Protein AF-A0A4R8CKC6-F1 (afdb_monomer)

Secondary structure (DSSP, 8-state):
-------HHHHHTTSEEEEEEEEEETTEEEEEEEESSHHHHHHHHTTTSTT-EEEEE-SS-HHHHHHHHHHHHHTTTTTTEEEEEEEE-TT--EEEEEEES---HHHHHHHHTSPTTSEEEEE--S--

pLDDT: mean 88.96, std 11.51, range [40.03, 98.12]

Sequence (128 aa):
MDLNFDLGDLQSSGAMVHPVIFRPSEDQEVLVVAATDVDAVTRQLSPKMPRQPCVVPSRFTRAQLDEVYDVLLANWRDWRVESFGTSSDEQAQPFIATMMFRITAEIAEWADTLPEGLVRLDPTLTLA

Radius of gyration: 16.52 Å; Cα contacts (8 Å, |Δi|>4): 199; chains: 1; bounding box: 40×28×46 Å

Organism: NCBI:txid2512112

Nearest PDB structures (foldseek):
  4pro-assembly2_D  TM=5.845E-01  e=2.382E-03  Lysobacter enzymogenes
  7qep-assembly1_S7  TM=3.352E-01  e=7.353E-04  Encephalitozoon cuniculi GB-M1
  5wyk-assembly1_SI  TM=3.061E-01  e=9.860E-02  Saccharomyces cerevisiae S288C
  5wlc-assembly1_L7  TM=2.590E-01  e=5.131E-02  Saccharomyces cerevisiae BY4741
  3j7y-assembly1_f  TM=4.600E-01  e=1.864E+00  Homo sapiens

Solvent-accessible surface area (backbone atoms only — not comparable to full-atom values): 7547 Å² total; per-residue (Å²): 128,88,81,84,64,90,53,60,69,43,48,74,69,38,33,38,47,46,80,46,81,46,65,91,44,99,90,39,74,32,44,35,32,15,11,69,36,44,66,62,51,45,67,66,42,41,83,81,35,74,96,32,65,46,67,38,79,34,92,58,55,36,66,61,54,50,53,54,50,52,54,50,60,76,35,27,76,85,56,39,51,74,48,70,45,83,46,61,52,100,84,49,40,64,26,34,43,33,34,19,68,56,87,48,70,69,58,50,57,54,55,69,74,48,66,89,67,46,62,44,83,43,76,46,85,75,86,127

Foldseek 3Di:
DPPPDPCPVCVVVQQWQDWDWDDPDPPDTAIETAGCNQPVVCVVCCVVDPPRYHYDHEPDTNVLLVVVVVVCVVCCVVQVWPDWDWDADPRRHIAIETEGQDDDPVNVVVVVVGPPRNYDYDYDPDDD

Mean predicted aligned error: 5.36 Å

Structure (mmCIF, N/CA/C/O backbone):
data_AF-A0A4R8CKC6-F1
#
_entry.id   AF-A0A4R8CKC6-F1
#
loop_
_atom_site.group_PDB
_atom_site.id
_atom_site.type_symbol
_atom_site.label_atom_id
_atom_site.label_alt_id
_atom_site.label_comp_id
_atom_site.label_asym_id
_atom_site.label_entity_id
_atom_site.label_seq_id
_atom_site.pdbx_PDB_ins_code
_atom_site.Cartn_x
_atom_site.Cartn_y
_atom_site.Cartn_z
_atom_site.occupancy
_atom_site.B_iso_or_equiv
_atom_site.auth_seq_id
_atom_site.auth_comp_id
_atom_site.auth_asym_id
_atom_site.auth_atom_id
_atom_site.pdbx_PDB_model_num
ATOM 1 N N . MET A 1 1 ? 3.811 2.583 24.638 1.00 40.03 1 MET A N 1
ATOM 2 C CA . MET A 1 1 ? 3.362 1.252 25.108 1.00 40.03 1 MET A CA 1
ATOM 3 C C . MET A 1 1 ? 3.705 0.283 23.981 1.00 40.03 1 MET A C 1
ATOM 5 O O . MET A 1 1 ? 3.387 0.619 22.851 1.00 40.03 1 MET A O 1
ATOM 9 N N . ASP A 1 2 ? 4.418 -0.827 24.207 1.00 40.34 2 ASP A N 1
ATOM 10 C CA . ASP A 1 2 ? 4.727 -1.752 23.101 1.00 40.34 2 ASP A CA 1
ATOM 11 C C . ASP A 1 2 ? 3.437 -2.451 22.661 1.00 40.34 2 ASP A C 1
ATOM 13 O O . ASP A 1 2 ? 2.948 -3.369 23.320 1.00 40.34 2 ASP A O 1
ATOM 17 N N . LEU A 1 3 ? 2.866 -1.989 21.547 1.00 52.38 3 LEU A N 1
ATOM 18 C CA . LEU A 1 3 ? 1.742 -2.615 20.853 1.00 52.38 3 LEU A CA 1
ATOM 19 C C . LEU A 1 3 ? 2.229 -3.903 20.163 1.00 52.38 3 LEU A C 1
ATOM 21 O O . LEU A 1 3 ? 2.118 -4.050 18.951 1.00 52.38 3 LEU A O 1
ATOM 25 N N . ASN A 1 4 ? 2.788 -4.844 20.928 1.00 49.97 4 ASN A N 1
ATOM 26 C CA . ASN A 1 4 ? 3.171 -6.167 20.442 1.00 49.97 4 ASN A CA 1
ATOM 27 C C . ASN A 1 4 ? 1.922 -7.058 20.363 1.00 49.97 4 ASN A C 1
ATOM 29 O O . ASN A 1 4 ? 1.772 -8.046 21.082 1.00 49.97 4 ASN A O 1
ATOM 33 N N . PHE A 1 5 ? 0.959 -6.625 19.554 1.00 61.75 5 PHE A N 1
ATOM 34 C CA . PHE A 1 5 ? -0.237 -7.386 19.247 1.00 61.75 5 PHE A CA 1
ATOM 35 C C . PHE A 1 5 ? 0.009 -8.168 17.970 1.00 61.75 5 PHE A C 1
ATOM 37 O O . PHE A 1 5 ? 0.414 -7.604 16.957 1.00 61.75 5 PHE A O 1
ATOM 44 N N . ASP A 1 6 ? -0.268 -9.467 18.019 1.00 67.00 6 ASP A N 1
ATOM 45 C CA . ASP A 1 6 ? -0.226 -10.301 16.829 1.00 67.00 6 ASP A CA 1
ATOM 46 C C . ASP A 1 6 ? -1.357 -9.887 15.873 1.00 67.00 6 ASP A C 1
ATOM 48 O O . ASP A 1 6 ? -2.541 -10.165 16.109 1.00 67.00 6 ASP A O 1
ATOM 52 N N . LEU A 1 7 ? -0.973 -9.129 14.843 1.00 74.62 7 LEU A N 1
ATOM 53 C CA . LEU A 1 7 ? -1.806 -8.730 13.709 1.00 74.62 7 LEU A CA 1
ATOM 54 C C . LEU A 1 7 ? -1.666 -9.713 12.534 1.00 74.62 7 LEU A C 1
ATOM 56 O O . LEU A 1 7 ? -2.265 -9.481 11.483 1.00 74.62 7 LEU A O 1
ATOM 60 N N . GLY A 1 8 ? -0.892 -10.792 12.699 1.00 75.75 8 GLY A N 1
ATOM 61 C CA . GLY A 1 8 ? -0.514 -11.719 11.638 1.00 75.75 8 GLY A CA 1
ATOM 62 C C . GLY A 1 8 ? -1.713 -12.330 10.921 1.00 75.75 8 GLY A C 1
ATOM 63 O O . GLY A 1 8 ? -1.733 -12.346 9.694 1.00 75.75 8 GLY A O 1
ATOM 64 N N . ASP A 1 9 ? -2.756 -12.735 11.649 1.00 81.50 9 ASP A N 1
ATOM 65 C CA . ASP A 1 9 ? -3.973 -13.311 11.052 1.00 81.50 9 ASP A CA 1
ATOM 66 C C . ASP A 1 9 ? -4.742 -12.304 10.175 1.00 81.50 9 ASP A C 1
ATOM 68 O O . ASP A 1 9 ? -5.239 -12.636 9.095 1.00 81.50 9 ASP A O 1
ATOM 72 N N . LEU A 1 10 ? -4.830 -11.045 10.618 1.00 80.75 10 LEU A N 1
ATOM 73 C CA . LEU A 1 10 ? -5.521 -9.976 9.886 1.00 80.75 10 LEU A CA 1
ATOM 74 C C . LEU A 1 10 ? -4.762 -9.562 8.626 1.00 80.75 10 LEU A C 1
ATOM 76 O O . LEU A 1 10 ? -5.381 -9.252 7.609 1.00 80.75 10 LEU A O 1
ATOM 80 N N . GLN A 1 11 ? -3.432 -9.566 8.696 1.00 82.00 11 GLN A N 1
ATOM 81 C CA . GLN A 1 11 ? -2.573 -9.303 7.544 1.00 82.00 11 GLN A CA 1
ATOM 82 C C . GLN A 1 11 ? -2.600 -10.480 6.562 1.00 82.00 11 GLN A C 1
ATOM 84 O O . GLN A 1 11 ? -2.782 -10.273 5.367 1.00 82.00 11 GLN A O 1
ATOM 89 N N . SER A 1 12 ? -2.511 -11.716 7.062 1.00 83.00 12 SER A N 1
ATOM 90 C CA . SER A 1 12 ? -2.494 -12.934 6.236 1.00 83.00 12 SER A CA 1
ATOM 91 C C . SER A 1 12 ? -3.812 -13.171 5.501 1.00 83.00 12 SER A C 1
ATOM 93 O O . SER A 1 12 ? -3.818 -13.698 4.393 1.00 83.00 12 SER A O 1
ATOM 95 N N . SER A 1 13 ? -4.939 -12.775 6.097 1.00 85.19 13 SER A N 1
ATOM 96 C CA . SER A 1 13 ? -6.255 -12.833 5.446 1.00 85.19 13 SER A CA 1
ATOM 97 C C . SER A 1 13 ? -6.495 -11.705 4.436 1.00 85.19 13 SER A C 1
ATOM 99 O O . SER A 1 13 ? -7.470 -11.762 3.690 1.00 85.19 13 SER A O 1
ATOM 101 N N . GLY A 1 14 ? -5.648 -10.669 4.415 1.00 84.62 14 GLY A N 1
ATOM 102 C CA . GLY A 1 14 ? -5.835 -9.470 3.592 1.00 84.62 14 GLY A CA 1
ATOM 103 C C . GLY A 1 14 ? -6.961 -8.538 4.062 1.00 84.62 14 GLY A C 1
ATOM 104 O O . GLY A 1 14 ? -7.244 -7.542 3.391 1.00 84.62 14 GLY A O 1
ATOM 105 N N . ALA A 1 15 ? -7.597 -8.835 5.204 1.00 88.75 15 ALA A N 1
ATOM 106 C CA . ALA A 1 15 ? -8.636 -7.996 5.806 1.00 88.75 15 ALA A CA 1
ATOM 107 C C . ALA A 1 15 ? -8.060 -6.655 6.290 1.00 88.75 15 ALA A C 1
ATOM 109 O O . ALA A 1 15 ? -8.681 -5.602 6.131 1.00 88.75 15 ALA A O 1
ATOM 110 N N . MET A 1 16 ? -6.844 -6.695 6.843 1.00 91.00 16 MET A N 1
ATOM 111 C CA . MET A 1 16 ? -6.041 -5.520 7.158 1.00 91.00 16 MET A CA 1
ATOM 112 C C . MET A 1 16 ? -5.080 -5.217 6.010 1.00 91.00 16 MET A C 1
ATOM 114 O O . MET A 1 16 ? -4.291 -6.069 5.610 1.00 91.00 16 MET A O 1
ATOM 118 N N . VAL A 1 17 ? -5.104 -3.975 5.532 1.00 91.88 17 VAL A N 1
ATOM 119 C CA . VAL A 1 17 ? -4.243 -3.512 4.438 1.00 91.88 17 VAL A CA 1
ATOM 120 C C . VAL A 1 17 ? -2.982 -2.856 4.993 1.00 91.88 17 VAL A C 1
ATOM 122 O O . VAL A 1 17 ? -1.868 -3.253 4.640 1.00 91.88 17 VAL A O 1
ATOM 125 N N . HIS A 1 18 ? -3.146 -1.883 5.896 1.00 92.25 18 HIS A N 1
ATOM 126 C CA . HIS A 1 18 ? -2.029 -1.159 6.499 1.00 92.25 18 HIS A CA 1
ATOM 127 C C . HIS A 1 18 ? -2.398 -0.561 7.873 1.00 92.25 18 HIS A C 1
ATOM 129 O O . HIS A 1 18 ? -3.414 0.135 7.975 1.00 92.25 18 HIS A O 1
ATOM 135 N N . PRO A 1 19 ? -1.605 -0.820 8.931 1.00 91.00 19 PRO A N 1
ATOM 136 C CA . PRO A 1 19 ? -1.742 -0.158 10.225 1.00 91.00 19 PRO A CA 1
ATOM 137 C C . PRO A 1 19 ? -0.801 1.052 10.366 1.00 91.00 19 PRO A C 1
ATOM 139 O O . PRO A 1 19 ? 0.370 0.983 10.000 1.00 91.00 19 PRO A O 1
ATOM 142 N N . VAL A 1 20 ? -1.282 2.123 11.000 1.00 88.12 20 VAL A N 1
ATOM 143 C CA . VAL A 1 20 ? -0.502 3.313 11.376 1.00 88.12 20 VAL A CA 1
ATOM 144 C C . VAL A 1 20 ? -0.780 3.669 12.831 1.00 88.12 20 VAL A C 1
ATOM 146 O O . VAL A 1 20 ? -1.922 3.645 13.282 1.00 88.12 20 VAL A O 1
ATOM 149 N N . ILE A 1 21 ? 0.259 4.041 13.576 1.00 87.38 21 ILE A N 1
ATOM 150 C CA . ILE A 1 21 ? 0.098 4.610 14.917 1.00 87.38 21 ILE A CA 1
ATOM 151 C C . ILE A 1 2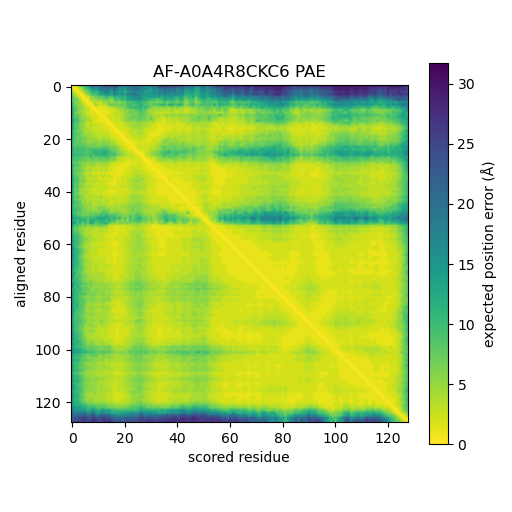1 ? 0.035 6.130 14.783 1.00 87.38 21 ILE A C 1
ATOM 153 O O . ILE A 1 21 ? 1.029 6.771 14.443 1.00 87.38 21 ILE A O 1
ATOM 157 N N . PHE A 1 22 ? -1.126 6.705 15.083 1.00 83.94 22 PHE A N 1
ATOM 158 C CA . PHE A 1 22 ? -1.312 8.147 15.178 1.00 83.94 22 PHE A CA 1
ATOM 159 C C . PHE A 1 22 ? -1.181 8.595 16.637 1.00 83.94 22 PHE A C 1
ATOM 161 O O . PHE A 1 22 ? -1.836 8.044 17.523 1.00 83.94 22 PHE A O 1
ATOM 168 N N . ARG A 1 23 ? -0.336 9.598 16.893 1.00 86.06 23 ARG A N 1
ATOM 169 C CA . ARG A 1 23 ? -0.079 10.135 18.238 1.00 86.06 23 ARG A CA 1
ATOM 170 C C . ARG A 1 23 ? -0.593 11.570 18.359 1.00 86.06 23 ARG A C 1
ATOM 172 O O . ARG A 1 23 ? 0.164 12.496 18.075 1.00 86.06 23 ARG A O 1
ATOM 179 N N . PRO A 1 24 ? -1.867 11.786 18.733 1.00 81.38 24 PRO A N 1
ATOM 180 C CA . PRO A 1 24 ? -2.416 13.136 18.877 1.00 81.38 24 PRO A CA 1
ATOM 181 C C . PRO A 1 24 ? -1.798 13.943 20.033 1.00 81.38 24 PRO A C 1
ATOM 183 O O . PRO A 1 24 ? -1.872 15.169 20.016 1.00 81.38 24 PRO A O 1
ATOM 186 N N . SER A 1 25 ? -1.206 1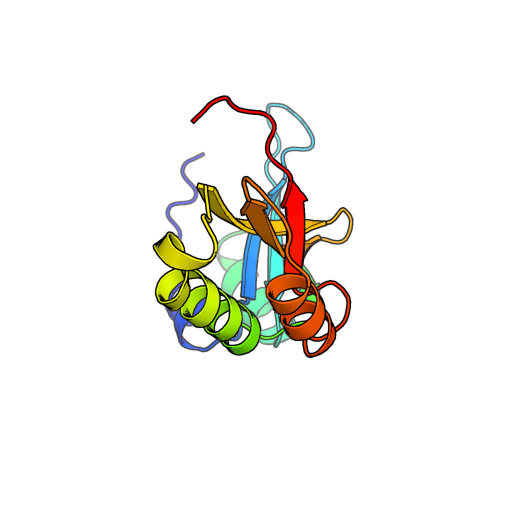3.287 21.034 1.00 84.94 25 SER A N 1
ATOM 187 C CA . SER A 1 25 ? -0.461 13.918 22.131 1.00 84.94 25 SER A CA 1
ATOM 188 C C . SER A 1 25 ? 0.595 12.952 22.682 1.00 84.94 25 SER A C 1
ATOM 190 O O . SER A 1 25 ? 0.600 11.777 22.315 1.00 84.94 25 SER A O 1
ATOM 192 N N . GLU A 1 26 ? 1.495 13.430 23.551 1.00 81.81 26 GLU A N 1
ATOM 193 C CA . GLU A 1 26 ? 2.588 12.615 24.120 1.00 81.81 26 GLU A CA 1
ATOM 194 C C . GLU A 1 26 ? 2.090 11.341 24.827 1.00 81.81 26 GLU A C 1
ATOM 196 O O . GLU A 1 26 ? 2.724 10.293 24.718 1.00 81.81 26 GLU A O 1
ATOM 201 N N . ASP A 1 27 ? 0.920 11.407 25.468 1.00 83.38 27 ASP A N 1
ATOM 202 C CA . ASP A 1 27 ? 0.337 10.306 26.247 1.00 83.38 27 ASP A CA 1
ATOM 203 C C . ASP A 1 27 ? -0.811 9.575 25.529 1.00 83.38 27 ASP A C 1
ATOM 205 O O . ASP A 1 27 ? -1.493 8.737 26.127 1.00 83.38 27 ASP A O 1
ATOM 209 N N . GLN A 1 28 ? -1.068 9.887 24.256 1.00 80.81 28 GLN A N 1
ATOM 210 C CA . GLN A 1 28 ? -2.177 9.302 23.508 1.00 80.81 28 GLN A CA 1
ATOM 211 C C . GLN A 1 28 ? -1.690 8.679 22.200 1.00 80.81 28 GLN A C 1
ATOM 213 O O . GLN A 1 28 ? -1.170 9.359 21.321 1.00 80.81 28 GLN A O 1
ATOM 218 N N . GLU A 1 29 ? -1.932 7.376 22.051 1.00 85.44 29 GLU A N 1
ATOM 219 C CA . GLU A 1 29 ? -1.677 6.609 20.829 1.00 85.44 29 GLU A CA 1
ATOM 220 C C . GLU A 1 29 ? -3.002 6.011 20.330 1.00 85.44 29 GLU A C 1
ATOM 222 O O . GLU A 1 29 ? -3.778 5.444 21.104 1.00 85.44 29 GLU A O 1
ATOM 227 N N . VAL A 1 30 ? -3.272 6.153 19.034 1.00 87.31 30 VAL A N 1
ATOM 228 C CA . VAL A 1 30 ? -4.436 5.590 18.343 1.00 87.31 30 VAL A CA 1
ATOM 229 C C . VAL A 1 30 ? -3.921 4.703 17.221 1.00 87.31 30 VAL A C 1
ATOM 231 O O . VAL A 1 30 ? -3.136 5.149 16.383 1.00 87.31 30 VAL A O 1
ATOM 234 N N . LEU A 1 31 ? -4.364 3.447 17.190 1.00 89.19 31 LEU A N 1
ATOM 235 C CA . LEU A 1 31 ? -4.078 2.556 16.073 1.00 89.19 31 LEU A CA 1
ATOM 236 C C . LEU A 1 31 ? -5.094 2.841 14.969 1.00 89.19 31 LEU A C 1
ATOM 238 O O . LEU A 1 31 ? -6.277 2.555 15.130 1.00 89.19 31 LEU A O 1
ATOM 242 N N . VAL A 1 32 ? -4.645 3.390 13.850 1.00 91.12 32 VAL A N 1
ATOM 243 C CA . VAL A 1 32 ? -5.477 3.569 12.662 1.00 91.12 32 VAL A CA 1
ATOM 244 C C . VAL A 1 32 ? -5.205 2.421 11.702 1.00 91.12 32 VAL A C 1
ATOM 246 O O . VAL A 1 32 ? -4.051 2.075 11.460 1.00 91.12 32 VAL A O 1
ATOM 249 N N . VAL A 1 33 ? -6.254 1.796 11.178 1.00 92.62 33 VAL A N 1
ATOM 250 C CA . VAL A 1 33 ? -6.132 0.633 10.297 1.00 92.62 33 VAL A CA 1
ATOM 251 C C . VAL A 1 33 ? -6.953 0.843 9.039 1.00 92.62 33 VAL A C 1
ATOM 253 O O . VAL A 1 33 ? -8.177 0.917 9.113 1.00 92.62 33 VAL A O 1
ATOM 256 N N . ALA A 1 34 ? -6.287 0.861 7.887 1.00 95.75 34 ALA A N 1
ATOM 257 C CA . ALA A 1 34 ? -6.951 0.726 6.600 1.00 95.75 34 ALA A CA 1
ATOM 258 C C . ALA A 1 34 ? -7.318 -0.745 6.371 1.00 95.75 34 ALA A C 1
ATOM 260 O O . ALA A 1 34 ? -6.454 -1.628 6.435 1.00 95.75 34 ALA A O 1
ATOM 261 N N . ALA A 1 35 ? -8.598 -1.015 6.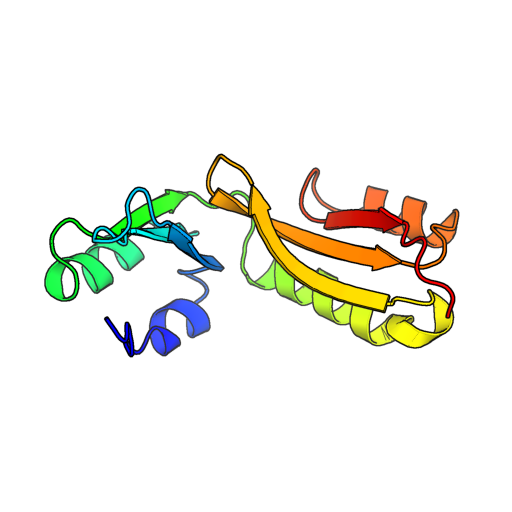122 1.00 96.12 35 ALA A N 1
ATOM 262 C CA . ALA A 1 35 ? -9.142 -2.366 6.033 1.00 96.12 35 ALA A CA 1
ATOM 263 C C . ALA A 1 35 ? -10.063 -2.544 4.822 1.00 96.12 35 ALA A C 1
ATOM 265 O O . ALA A 1 35 ? -10.827 -1.647 4.471 1.00 96.12 35 ALA A O 1
ATOM 266 N N . THR A 1 36 ? -10.023 -3.726 4.212 1.00 95.62 36 THR A N 1
ATOM 267 C CA . THR A 1 36 ? -11.014 -4.149 3.207 1.00 95.62 36 THR A CA 1
ATOM 268 C C . THR A 1 36 ? -12.285 -4.681 3.873 1.00 95.62 36 THR A C 1
ATOM 270 O O . THR A 1 36 ? -13.375 -4.493 3.339 1.00 95.62 36 THR A O 1
ATOM 273 N N . ASP A 1 37 ? -12.159 -5.277 5.065 1.00 93.56 37 ASP A N 1
ATOM 274 C CA . ASP A 1 37 ? -13.271 -5.705 5.920 1.00 93.56 37 ASP A CA 1
ATOM 275 C C . ASP A 1 37 ? -13.196 -4.987 7.277 1.00 93.56 37 ASP A C 1
ATOM 277 O O . ASP A 1 37 ? -12.550 -5.434 8.232 1.00 93.56 37 ASP A O 1
ATOM 281 N N . VAL A 1 38 ? -13.847 -3.824 7.341 1.00 94.19 38 VAL A N 1
ATOM 282 C CA . VAL A 1 38 ? -13.874 -2.967 8.535 1.00 94.19 38 VAL A CA 1
ATOM 283 C C . VAL A 1 38 ? -14.496 -3.695 9.726 1.00 94.19 38 VAL A C 1
ATOM 285 O O . VAL A 1 38 ? -14.002 -3.565 10.848 1.00 94.19 38 VAL A O 1
ATOM 288 N N . ASP A 1 39 ? -15.544 -4.485 9.502 1.00 91.19 39 ASP A N 1
ATOM 289 C CA . ASP A 1 39 ? -16.283 -5.150 10.573 1.00 91.19 39 ASP A CA 1
ATOM 290 C C . ASP A 1 39 ? -15.479 -6.300 11.181 1.00 91.19 39 ASP A C 1
ATOM 292 O O . ASP A 1 39 ? -15.435 -6.438 12.409 1.00 91.19 39 ASP A O 1
ATOM 296 N N . ALA A 1 40 ? -14.815 -7.114 10.355 1.00 91.12 40 ALA A N 1
ATOM 297 C CA . ALA A 1 40 ? -13.955 -8.194 10.832 1.00 91.12 40 ALA A CA 1
ATOM 298 C C . ALA A 1 40 ? -12.765 -7.649 11.630 1.00 91.12 40 ALA A C 1
ATOM 300 O O . ALA A 1 40 ? -12.516 -8.098 12.755 1.00 91.12 40 ALA A O 1
ATOM 301 N N . VAL A 1 41 ? -12.083 -6.628 11.099 1.00 91.38 41 VAL A N 1
ATOM 302 C CA . VAL A 1 41 ? -10.951 -5.978 11.774 1.00 91.38 41 VAL A CA 1
ATOM 303 C C . VAL A 1 41 ? -11.406 -5.341 13.089 1.00 91.38 41 VAL A C 1
ATOM 305 O O . VAL A 1 41 ? -10.800 -5.580 14.136 1.00 91.38 41 VAL A O 1
ATOM 308 N N . THR A 1 42 ? -12.516 -4.597 13.083 1.00 91.12 42 THR A N 1
ATOM 309 C CA . THR A 1 42 ? -13.069 -3.970 14.295 1.00 91.12 42 THR A CA 1
ATOM 310 C C . THR A 1 42 ? -13.427 -5.014 15.348 1.00 91.12 42 THR A C 1
ATOM 312 O O . THR A 1 42 ? -13.076 -4.852 16.519 1.00 91.12 42 THR A O 1
ATOM 315 N N . ARG A 1 43 ? -14.079 -6.116 14.957 1.00 89.75 43 ARG A N 1
ATOM 316 C CA . ARG A 1 43 ? -14.463 -7.205 15.869 1.00 89.75 43 ARG A CA 1
ATOM 317 C C . ARG A 1 43 ? -13.254 -7.881 16.510 1.00 89.75 43 ARG A C 1
ATOM 319 O O . ARG A 1 43 ? -13.324 -8.250 17.680 1.00 89.75 43 ARG A O 1
ATOM 326 N N . GLN A 1 44 ? -12.159 -8.033 15.770 1.00 87.56 44 GLN A N 1
ATOM 327 C CA . GLN A 1 44 ? -10.941 -8.658 16.281 1.00 87.56 44 GLN A CA 1
ATOM 328 C C . GLN A 1 44 ? -10.117 -7.716 17.169 1.00 87.56 44 GLN A C 1
ATOM 330 O O . GLN A 1 44 ? -9.534 -8.168 18.158 1.00 87.56 44 GLN A O 1
ATOM 335 N N . LEU A 1 45 ? -10.074 -6.418 16.849 1.00 87.56 45 LEU A N 1
ATOM 336 C CA . LEU A 1 45 ? -9.268 -5.439 17.585 1.00 87.56 45 LEU A CA 1
ATOM 337 C C . LEU A 1 45 ? -9.972 -4.868 18.821 1.00 87.56 45 LEU A C 1
ATOM 339 O O . LEU A 1 45 ? -9.318 -4.675 19.845 1.00 87.56 45 LEU A O 1
ATOM 343 N N . SER A 1 46 ? -11.290 -4.641 18.777 1.00 86.56 46 SER A N 1
ATOM 344 C CA . SER A 1 46 ? -12.030 -3.987 19.875 1.00 86.56 46 SER A CA 1
ATOM 345 C C . SER A 1 46 ? -11.857 -4.658 21.249 1.00 86.56 46 SER A C 1
ATOM 347 O O . SER A 1 46 ? -11.698 -3.929 22.229 1.00 86.56 46 SER A O 1
ATOM 349 N N . PRO A 1 47 ? -11.843 -6.005 21.376 1.00 86.88 47 PRO A N 1
ATOM 350 C CA . PRO A 1 47 ? -11.618 -6.665 22.667 1.00 86.88 47 PRO A CA 1
ATOM 351 C C . PRO A 1 47 ? -10.204 -6.462 23.226 1.00 86.88 47 PRO A C 1
ATOM 353 O O . PRO A 1 47 ? -10.017 -6.471 24.439 1.00 86.88 47 PRO A O 1
ATOM 356 N N . LYS A 1 48 ? -9.209 -6.307 22.344 1.00 83.38 48 LYS A N 1
ATOM 357 C CA . LYS A 1 48 ? -7.788 -6.163 22.699 1.00 83.38 48 LYS A CA 1
ATOM 358 C C . LYS A 1 48 ? -7.405 -4.706 22.966 1.00 83.38 48 LYS A C 1
ATOM 360 O O . LYS A 1 48 ? -6.515 -4.437 23.764 1.00 83.38 48 LYS A O 1
ATOM 365 N N . MET A 1 49 ? -8.083 -3.783 22.292 1.00 79.31 49 MET A N 1
ATOM 366 C CA . MET A 1 49 ? -7.824 -2.350 22.314 1.00 79.31 49 MET A CA 1
ATOM 367 C C . MET A 1 49 ? -9.158 -1.603 22.447 1.00 79.31 49 MET A C 1
ATOM 369 O O . MET A 1 49 ? -9.703 -1.102 21.466 1.00 79.31 49 MET A O 1
ATOM 373 N N . PRO A 1 50 ? -9.759 -1.531 23.640 1.00 76.00 50 PRO A N 1
ATOM 374 C CA . PRO A 1 50 ? -11.027 -0.834 23.795 1.00 76.00 50 PRO A CA 1
ATOM 375 C C . PRO A 1 50 ? -10.843 0.671 23.532 1.00 76.00 50 PRO A C 1
ATOM 377 O O . PRO A 1 50 ? -10.064 1.337 24.207 1.00 76.00 50 PRO A O 1
ATOM 380 N N . ARG A 1 51 ? -11.600 1.218 22.567 1.00 73.06 51 ARG A N 1
ATOM 381 C CA . ARG A 1 51 ? -11.643 2.654 22.189 1.00 73.06 51 ARG A CA 1
ATOM 382 C C . ARG A 1 51 ? -10.359 3.237 21.575 1.00 73.06 51 ARG A C 1
ATOM 384 O O . ARG A 1 51 ? -10.272 4.451 21.426 1.00 73.06 51 ARG A O 1
ATOM 391 N N . GLN A 1 52 ? -9.392 2.396 21.222 1.00 79.25 52 GLN A N 1
ATOM 392 C CA . GLN A 1 52 ? -8.115 2.797 20.619 1.00 79.25 52 GLN A CA 1
ATOM 393 C C . GLN A 1 52 ? -7.947 2.470 19.118 1.00 79.25 52 GLN A C 1
ATOM 395 O O . GLN A 1 52 ? -7.124 3.143 18.496 1.00 79.25 52 GLN A O 1
ATOM 400 N N . PRO A 1 53 ? -8.670 1.510 18.495 1.00 83.19 53 PRO A N 1
ATOM 401 C CA . PRO A 1 53 ? -8.589 1.297 17.060 1.00 83.19 53 PRO A CA 1
ATOM 402 C C . PRO A 1 53 ? -9.564 2.220 16.325 1.00 83.19 53 PRO A C 1
ATOM 404 O O . PRO A 1 53 ? -10.758 2.258 16.624 1.00 83.19 53 PRO A O 1
ATOM 407 N N . CYS A 1 54 ? -9.048 2.930 15.328 1.00 89.00 54 CYS A N 1
ATOM 408 C CA . CYS A 1 54 ? -9.823 3.603 14.297 1.00 89.00 54 CYS A CA 1
ATOM 409 C C . CYS A 1 54 ? -9.681 2.788 13.010 1.00 89.00 54 CYS A C 1
ATOM 411 O O . CYS A 1 54 ? -8.628 2.799 12.378 1.00 89.00 54 CYS A O 1
ATOM 413 N N . VAL A 1 55 ? -10.712 2.032 12.643 1.00 93.31 55 VAL A N 1
ATOM 414 C CA . VAL A 1 55 ? -10.689 1.225 11.419 1.00 93.31 55 VAL A CA 1
ATOM 415 C C . VAL A 1 55 ? -11.393 2.006 10.318 1.00 93.31 55 VAL A C 1
ATOM 417 O O . VAL A 1 55 ? -12.552 2.386 10.476 1.00 93.31 55 VAL A O 1
ATOM 420 N N . VAL A 1 56 ? -10.692 2.251 9.215 1.00 94.44 56 VAL A N 1
ATOM 421 C CA . VAL A 1 56 ? -11.212 2.975 8.052 1.00 94.44 56 VAL A CA 1
ATOM 422 C C . VAL A 1 56 ? -11.293 2.041 6.845 1.00 94.44 56 VAL A C 1
ATOM 424 O O . VAL A 1 56 ? -10.441 1.159 6.694 1.00 94.44 56 VAL A O 1
ATOM 427 N N . PRO A 1 57 ? -12.295 2.206 5.965 1.00 96.56 57 PRO A N 1
ATOM 428 C CA . PRO A 1 57 ? -12.324 1.471 4.711 1.00 96.56 57 PRO A CA 1
ATOM 429 C C . PRO A 1 57 ? -11.127 1.878 3.844 1.00 96.56 57 PRO A C 1
ATOM 431 O O . PRO A 1 57 ? -10.861 3.065 3.648 1.00 96.56 57 PRO A O 1
ATOM 434 N N . SER A 1 58 ? -10.405 0.884 3.335 1.00 97.12 58 SER A N 1
ATOM 435 C CA . SER A 1 58 ? -9.288 1.070 2.412 1.00 97.12 58 SER A CA 1
ATOM 436 C C . SER A 1 58 ? -9.783 1.149 0.971 1.00 97.12 58 SER A C 1
ATOM 438 O O . SER A 1 58 ? -10.603 0.337 0.542 1.00 97.12 58 SER A O 1
ATOM 440 N N . ARG A 1 59 ? -9.229 2.084 0.197 1.00 96.69 59 ARG A N 1
ATOM 441 C CA . ARG A 1 59 ? -9.409 2.164 -1.262 1.00 96.69 59 ARG A CA 1
ATOM 442 C C . ARG A 1 59 ? -8.692 1.047 -2.018 1.00 96.69 59 ARG A C 1
ATOM 444 O O . ARG A 1 59 ? -9.099 0.716 -3.129 1.00 96.69 59 ARG A O 1
ATOM 451 N N . PHE A 1 60 ? -7.638 0.489 -1.429 1.00 97.00 60 PHE A N 1
ATOM 452 C CA . PHE A 1 60 ? -6.793 -0.524 -2.057 1.00 97.00 60 PHE A CA 1
ATOM 453 C C . PHE A 1 60 ? -6.767 -1.808 -1.241 1.00 97.00 60 PHE A C 1
ATOM 455 O O . PHE A 1 60 ? -6.931 -1.797 -0.020 1.00 97.00 60 PHE A O 1
ATOM 462 N N . THR A 1 61 ? -6.536 -2.922 -1.918 1.00 96.00 61 THR A N 1
ATOM 463 C CA . THR A 1 61 ? -6.290 -4.212 -1.276 1.00 96.00 61 THR A CA 1
ATOM 464 C C . THR A 1 61 ? -4.811 -4.371 -0.944 1.00 96.00 61 THR A C 1
ATOM 466 O O . THR A 1 61 ? -3.950 -3.702 -1.519 1.00 96.00 61 THR A O 1
ATOM 469 N N . ARG A 1 62 ? -4.498 -5.308 -0.043 1.00 94.19 62 ARG A N 1
ATOM 470 C CA . ARG A 1 62 ? -3.105 -5.651 0.250 1.00 94.19 62 ARG A CA 1
ATOM 471 C C . ARG A 1 62 ? -2.365 -6.162 -0.993 1.00 94.19 62 ARG A C 1
ATOM 473 O O . ARG A 1 62 ? -1.253 -5.723 -1.246 1.00 94.19 62 ARG A O 1
ATOM 480 N N . ALA A 1 63 ? -3.032 -6.980 -1.806 1.00 94.75 63 ALA A N 1
ATOM 481 C CA . ALA A 1 63 ? -2.472 -7.515 -3.045 1.00 94.75 63 ALA A CA 1
ATOM 482 C C . ALA A 1 63 ? -2.074 -6.418 -4.047 1.00 94.75 63 ALA A C 1
ATOM 484 O O . ALA A 1 63 ? -1.041 -6.537 -4.690 1.00 94.75 63 ALA A O 1
ATOM 485 N N . GLN A 1 64 ? -2.846 -5.328 -4.145 1.00 97.00 64 GLN A N 1
ATOM 486 C CA . GLN A 1 64 ? -2.489 -4.194 -5.010 1.00 97.00 64 GLN A CA 1
ATOM 487 C C . GLN A 1 64 ? -1.219 -3.477 -4.536 1.00 97.00 64 GLN A C 1
ATOM 489 O O . GLN A 1 64 ? -0.419 -3.046 -5.359 1.00 97.00 64 GLN A O 1
ATOM 494 N N . LEU A 1 65 ? -1.021 -3.344 -3.220 1.00 97.12 65 LEU A N 1
ATOM 495 C CA . LEU A 1 65 ? 0.221 -2.788 -2.676 1.00 97.12 65 LEU A CA 1
ATOM 496 C C . LEU A 1 65 ? 1.398 -3.737 -2.931 1.00 97.12 65 LEU A C 1
ATOM 498 O O . LEU A 1 65 ? 2.455 -3.284 -3.363 1.00 97.12 65 LEU A O 1
ATOM 502 N N . ASP A 1 66 ? 1.206 -5.037 -2.697 1.00 96.00 66 ASP A N 1
ATOM 503 C CA . ASP A 1 66 ? 2.244 -6.053 -2.892 1.00 96.00 66 ASP A CA 1
ATOM 504 C C . ASP A 1 66 ? 2.677 -6.151 -4.373 1.00 96.00 66 ASP A C 1
ATOM 506 O O . ASP A 1 66 ? 3.867 -6.247 -4.657 1.00 96.00 66 ASP A O 1
ATOM 510 N N . GLU A 1 67 ? 1.753 -6.011 -5.330 1.00 97.69 67 GLU A N 1
ATOM 511 C CA . GLU A 1 67 ? 2.074 -5.969 -6.766 1.00 97.69 67 GLU A CA 1
ATOM 512 C C . GLU A 1 67 ? 2.987 -4.783 -7.124 1.00 97.69 67 GLU A C 1
ATOM 514 O O . GLU A 1 67 ? 3.959 -4.933 -7.867 1.00 97.69 67 GLU A O 1
ATOM 519 N N . VAL A 1 68 ? 2.728 -3.602 -6.551 1.00 98.12 68 VAL A N 1
ATOM 520 C CA . VAL A 1 68 ? 3.601 -2.431 -6.734 1.00 98.12 68 VAL A CA 1
ATOM 521 C C . VAL A 1 68 ? 4.977 -2.674 -6.107 1.00 98.12 68 VAL A C 1
ATOM 523 O O . VAL A 1 68 ? 5.992 -2.341 -6.720 1.00 98.12 68 VAL A O 1
ATOM 526 N N . TYR A 1 69 ? 5.026 -3.287 -4.919 1.00 97.75 69 TYR A N 1
ATOM 527 C CA . TYR A 1 69 ? 6.279 -3.705 -4.280 1.00 97.75 69 TYR A CA 1
ATOM 528 C C . TYR A 1 69 ? 7.095 -4.622 -5.196 1.00 97.75 69 TYR A C 1
ATOM 530 O O . TYR A 1 69 ? 8.286 -4.379 -5.391 1.00 97.75 69 TYR A O 1
ATOM 538 N N . ASP A 1 70 ? 6.467 -5.641 -5.780 1.00 98.12 70 ASP A N 1
ATOM 539 C CA . ASP A 1 70 ? 7.137 -6.612 -6.643 1.00 98.12 70 ASP A CA 1
ATOM 540 C C . ASP A 1 70 ? 7.733 -5.951 -7.893 1.00 98.12 70 ASP A C 1
ATOM 542 O O . ASP A 1 70 ? 8.882 -6.229 -8.249 1.00 98.12 70 ASP A O 1
ATOM 546 N N . VAL A 1 71 ? 7.010 -5.019 -8.526 1.00 98.12 71 VAL A N 1
ATOM 547 C CA . VAL A 1 71 ? 7.528 -4.274 -9.686 1.00 98.12 71 VAL A CA 1
ATOM 548 C C . VAL A 1 71 ? 8.706 -3.375 -9.299 1.00 98.12 71 VAL A C 1
ATOM 550 O O . VAL A 1 71 ? 9.723 -3.371 -9.999 1.00 98.12 71 VAL A O 1
ATOM 553 N N . LEU A 1 72 ? 8.609 -2.640 -8.186 1.00 97.81 72 LEU A N 1
ATOM 554 C CA . LEU A 1 72 ? 9.690 -1.769 -7.709 1.00 97.81 72 LEU A CA 1
ATOM 555 C C . LEU A 1 72 ? 10.934 -2.571 -7.299 1.00 97.81 72 LEU A C 1
ATOM 557 O O . LEU A 1 72 ? 12.055 -2.151 -7.584 1.00 97.81 72 LEU A O 1
ATOM 561 N N . LEU A 1 73 ? 10.754 -3.744 -6.680 1.00 97.50 73 LEU A N 1
ATOM 562 C CA . LEU A 1 73 ? 11.839 -4.676 -6.359 1.00 97.50 73 LEU A CA 1
ATOM 563 C C . LEU A 1 73 ? 12.506 -5.213 -7.624 1.00 97.50 73 LEU A C 1
ATOM 565 O O . LEU A 1 73 ? 13.735 -5.188 -7.728 1.00 97.50 73 LEU A O 1
ATOM 569 N N . ALA A 1 74 ? 11.710 -5.680 -8.588 1.00 97.94 74 ALA A N 1
ATOM 570 C CA . ALA A 1 74 ? 12.212 -6.239 -9.839 1.00 97.94 74 ALA A CA 1
ATOM 571 C C . ALA A 1 74 ? 13.022 -5.214 -10.645 1.00 97.94 74 ALA A C 1
ATOM 573 O O . ALA A 1 74 ? 14.042 -5.566 -11.235 1.00 97.94 74 ALA A O 1
ATOM 574 N N . ASN A 1 75 ? 12.613 -3.943 -10.610 1.00 97.06 75 ASN A N 1
ATOM 575 C CA . ASN A 1 75 ? 13.259 -2.857 -11.344 1.00 97.06 75 ASN A CA 1
ATOM 576 C C . ASN A 1 75 ? 14.208 -2.004 -10.487 1.00 97.06 75 ASN A C 1
ATOM 578 O O . ASN A 1 75 ? 14.700 -0.985 -10.969 1.00 97.06 75 ASN A O 1
ATOM 582 N N . TRP A 1 76 ? 14.510 -2.406 -9.244 1.00 94.88 76 TRP A N 1
ATOM 583 C CA . TRP A 1 76 ? 15.228 -1.575 -8.263 1.00 94.88 76 TRP A CA 1
ATOM 584 C C . TRP A 1 76 ? 16.468 -0.890 -8.851 1.00 94.88 76 TRP A C 1
ATOM 586 O O . TRP A 1 76 ? 16.675 0.316 -8.700 1.00 94.88 76 TRP A O 1
ATOM 596 N N . ARG A 1 77 ? 17.317 -1.667 -9.535 1.00 94.06 77 ARG A N 1
ATOM 597 C CA . ARG A 1 77 ? 18.579 -1.175 -10.105 1.00 94.06 77 ARG A CA 1
ATOM 598 C C . ARG A 1 77 ? 18.370 -0.368 -11.379 1.00 94.06 77 ARG A C 1
ATOM 600 O O . ARG A 1 77 ? 18.973 0.695 -11.519 1.00 94.06 77 ARG A O 1
ATOM 607 N N . ASP A 1 78 ? 17.532 -0.866 -12.280 1.00 95.62 78 ASP A N 1
ATOM 608 C CA . ASP A 1 78 ? 17.351 -0.292 -13.614 1.00 95.62 78 ASP A CA 1
ATOM 609 C C . ASP A 1 78 ? 16.634 1.057 -13.536 1.00 95.62 78 ASP A C 1
ATOM 611 O O . ASP A 1 78 ? 17.056 2.034 -14.158 1.00 95.62 78 ASP A O 1
ATOM 615 N N . TRP A 1 79 ? 15.626 1.150 -12.670 1.00 95.69 79 TRP A N 1
ATOM 616 C CA . TRP A 1 79 ? 14.888 2.382 -12.406 1.00 95.69 79 TRP A CA 1
ATOM 617 C C . TRP A 1 79 ? 15.558 3.283 -11.364 1.00 95.69 79 TRP A C 1
ATOM 619 O O . TRP A 1 79 ? 15.074 4.382 -11.102 1.00 95.69 79 TRP A O 1
ATOM 629 N N . ARG A 1 80 ? 16.696 2.857 -10.794 1.00 93.19 80 ARG A N 1
ATOM 630 C CA . ARG A 1 80 ? 17.445 3.594 -9.762 1.00 93.19 80 ARG A CA 1
ATOM 631 C C . ARG A 1 80 ? 16.539 4.041 -8.610 1.00 93.19 80 ARG A C 1
ATOM 633 O O . ARG A 1 80 ? 16.504 5.220 -8.243 1.00 93.19 80 ARG A O 1
ATOM 640 N N . VAL A 1 81 ? 15.796 3.085 -8.069 1.00 95.00 81 VAL A N 1
ATOM 641 C CA . VAL A 1 81 ? 14.973 3.285 -6.879 1.00 95.00 81 VAL A CA 1
ATOM 642 C C . VAL A 1 81 ? 15.905 3.467 -5.678 1.00 95.00 81 VAL A C 1
ATOM 644 O O . VAL A 1 81 ? 16.852 2.699 -5.503 1.00 95.00 81 VAL A O 1
ATOM 647 N N . GLU A 1 82 ? 15.681 4.511 -4.884 1.00 93.81 82 GLU A N 1
ATOM 648 C CA . GLU A 1 82 ? 16.470 4.787 -3.676 1.00 93.81 82 GLU A CA 1
ATOM 649 C C . GLU A 1 82 ? 15.862 4.067 -2.473 1.00 93.81 82 GLU A C 1
ATOM 651 O O . GLU A 1 82 ? 16.547 3.319 -1.775 1.00 93.81 82 GLU A O 1
ATOM 656 N N . SER A 1 83 ? 14.555 4.229 -2.289 1.00 95.25 83 SER A N 1
ATOM 657 C CA . SER A 1 83 ? 13.771 3.532 -1.281 1.00 95.25 83 SER A CA 1
ATOM 658 C C . SER A 1 83 ? 12.298 3.530 -1.669 1.00 95.25 83 SER A C 1
ATOM 660 O O . SER A 1 83 ? 11.834 4.357 -2.454 1.00 95.25 83 SER A O 1
ATOM 662 N N . PHE A 1 84 ? 11.539 2.595 -1.110 1.00 96.75 84 PHE A N 1
ATOM 663 C CA . PHE A 1 84 ? 10.085 2.676 -1.103 1.00 96.75 84 PHE A CA 1
ATOM 664 C C . PHE A 1 84 ? 9.515 1.999 0.131 1.00 96.75 84 PHE A C 1
ATOM 666 O O . PHE A 1 84 ? 10.154 1.158 0.769 1.00 96.75 84 PHE A O 1
ATOM 673 N N . GLY A 1 85 ? 8.284 2.367 0.454 1.00 95.75 85 GLY A N 1
ATOM 674 C CA . GLY A 1 85 ? 7.549 1.780 1.554 1.00 95.75 85 GLY A CA 1
ATOM 675 C C . GLY A 1 85 ? 6.066 2.105 1.488 1.00 95.75 85 GLY A C 1
ATOM 676 O O . GLY A 1 85 ? 5.639 3.025 0.791 1.00 95.75 85 GLY A O 1
ATOM 677 N N . THR A 1 86 ? 5.274 1.358 2.251 1.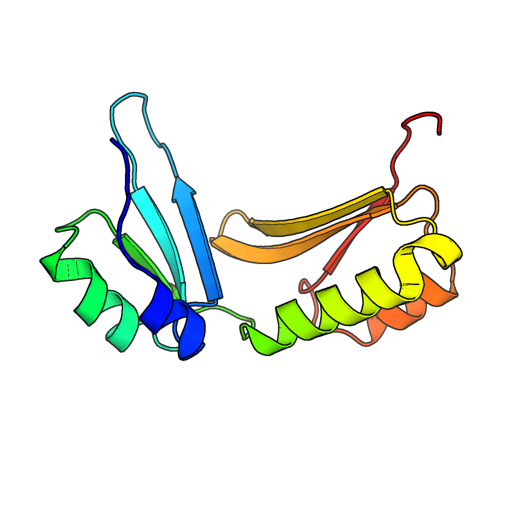00 95.69 86 THR A N 1
ATOM 678 C CA . THR A 1 86 ? 3.870 1.712 2.462 1.00 95.69 86 THR A CA 1
ATOM 679 C C . THR A 1 86 ? 3.794 2.902 3.414 1.00 95.69 86 THR A C 1
ATOM 681 O O . THR A 1 86 ? 4.379 2.870 4.497 1.00 95.69 86 THR A O 1
ATOM 684 N N . SER A 1 87 ? 3.064 3.934 3.011 1.00 94.69 87 SER A N 1
ATOM 685 C CA . SER A 1 87 ? 2.727 5.101 3.822 1.00 94.69 87 SER A CA 1
ATOM 686 C C . SER A 1 87 ? 1.208 5.286 3.855 1.00 94.69 87 SER A C 1
ATOM 688 O O . SER A 1 87 ? 0.462 4.450 3.342 1.00 94.69 87 SER A O 1
ATOM 690 N N . SER A 1 88 ? 0.727 6.352 4.489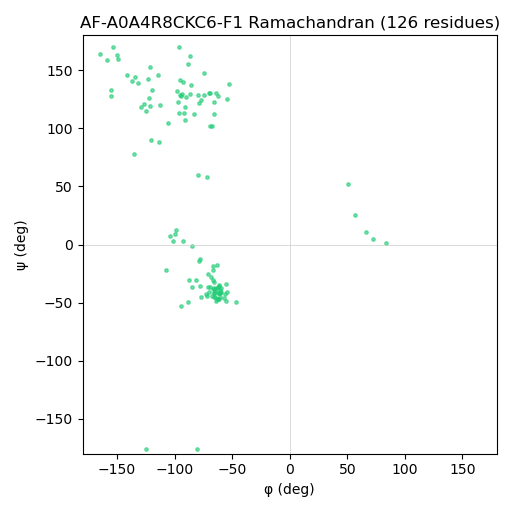 1.00 94.06 88 SER A N 1
ATOM 691 C CA . SER A 1 88 ? -0.693 6.709 4.503 1.00 94.06 88 SER A CA 1
ATOM 692 C C . SER A 1 88 ? -0.898 8.208 4.408 1.00 94.06 88 SER A C 1
ATOM 694 O O . SER A 1 88 ? -0.087 8.983 4.915 1.00 94.06 88 SER A O 1
ATOM 696 N N . ASP A 1 89 ? -1.978 8.608 3.742 1.00 93.00 89 ASP A N 1
ATOM 697 C CA . ASP A 1 89 ? -2.379 10.009 3.644 1.00 93.00 89 ASP A CA 1
ATOM 698 C C . ASP A 1 89 ? -3.123 10.492 4.905 1.00 93.00 89 ASP A C 1
ATOM 700 O O . ASP A 1 89 ? -3.275 9.774 5.898 1.00 93.00 89 ASP A O 1
ATOM 704 N N . GLU A 1 90 ? -3.599 11.736 4.872 1.00 90.31 90 GLU A N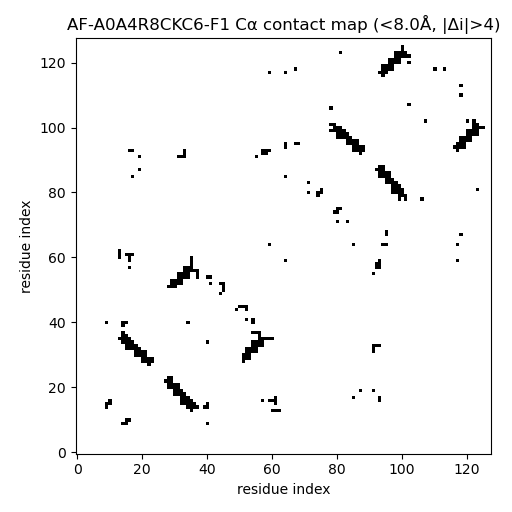 1
ATOM 705 C CA . GLU A 1 90 ? -4.343 12.364 5.971 1.00 90.31 90 GLU A CA 1
ATOM 706 C C . GLU A 1 90 ? -5.680 11.664 6.285 1.00 90.31 90 GLU A C 1
ATOM 708 O O . GLU A 1 90 ? -6.238 11.850 7.366 1.00 90.31 90 GLU A O 1
ATOM 713 N N . GLN A 1 91 ? -6.197 10.848 5.361 1.00 90.38 91 GLN A N 1
ATOM 714 C CA . GLN A 1 91 ? -7.398 10.028 5.526 1.00 90.38 91 GLN A CA 1
ATOM 715 C C . GLN A 1 91 ? -7.058 8.569 5.875 1.00 90.38 91 GLN A C 1
ATOM 717 O O . GLN A 1 91 ? -7.934 7.699 5.828 1.00 90.38 91 GLN A O 1
ATOM 722 N N . ALA A 1 92 ? -5.797 8.306 6.233 1.00 92.12 92 ALA A N 1
ATOM 723 C CA . ALA A 1 92 ? -5.245 6.986 6.497 1.00 92.12 92 ALA A CA 1
ATOM 724 C C . ALA A 1 92 ? -5.406 6.003 5.323 1.00 92.12 92 ALA A C 1
ATOM 726 O O . ALA A 1 92 ? -5.441 4.789 5.530 1.00 92.12 92 ALA A O 1
ATOM 727 N N . GLN A 1 93 ? -5.512 6.508 4.090 1.00 95.75 93 GLN A N 1
ATOM 728 C CA . GLN A 1 93 ? -5.508 5.659 2.906 1.00 95.75 93 GLN A CA 1
ATOM 729 C C . GLN A 1 93 ? -4.070 5.263 2.579 1.00 95.75 93 GLN A C 1
ATOM 731 O O . GLN A 1 93 ? -3.200 6.137 2.506 1.00 95.75 93 GLN A O 1
ATOM 736 N N . PRO A 1 94 ? -3.799 3.962 2.395 1.00 96.44 94 PRO A N 1
ATOM 737 C CA . PRO A 1 94 ? -2.450 3.498 2.153 1.00 96.44 94 PRO A CA 1
ATOM 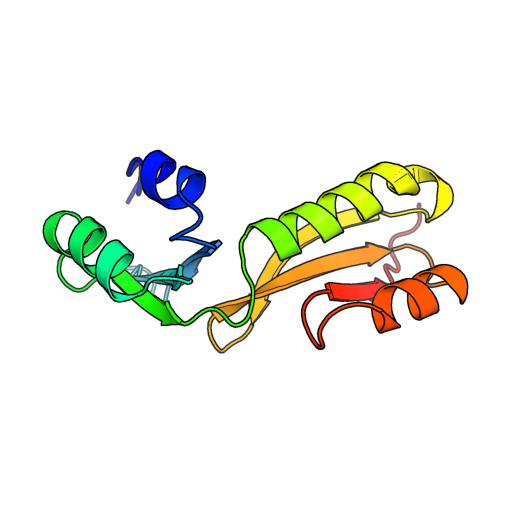738 C C . PRO A 1 94 ? -2.004 3.837 0.732 1.00 96.44 94 PRO A C 1
ATOM 740 O O . PRO A 1 94 ? -2.804 3.803 -0.197 1.00 96.44 94 PRO A O 1
ATOM 743 N N . PHE A 1 95 ? -0.716 4.101 0.555 1.00 97.50 95 PHE A N 1
ATOM 744 C CA . PHE A 1 95 ? -0.086 4.235 -0.759 1.00 97.50 95 PHE A CA 1
ATOM 745 C C . PHE A 1 95 ? 1.382 3.808 -0.689 1.00 97.50 95 PHE A C 1
ATOM 747 O O . PHE A 1 95 ? 1.964 3.734 0.397 1.00 97.50 95 PHE A O 1
ATOM 754 N N . ILE A 1 96 ? 1.997 3.542 -1.839 1.00 98.12 96 ILE A N 1
ATOM 755 C CA . ILE A 1 96 ? 3.430 3.258 -1.940 1.00 98.12 96 ILE A CA 1
ATOM 756 C C . ILE A 1 96 ? 4.195 4.555 -2.185 1.00 98.12 96 ILE A C 1
ATOM 758 O O . ILE A 1 96 ? 4.150 5.118 -3.278 1.00 98.12 96 ILE A O 1
ATOM 762 N N . ALA A 1 97 ? 4.902 5.033 -1.164 1.00 97.19 97 ALA A N 1
ATOM 763 C CA . ALA A 1 97 ? 5.840 6.140 -1.295 1.00 97.19 97 ALA A CA 1
ATOM 764 C C . ALA A 1 97 ? 7.137 5.609 -1.910 1.00 97.19 97 ALA A C 1
ATOM 766 O O . ALA A 1 97 ? 7.747 4.707 -1.338 1.00 97.19 97 ALA A O 1
ATOM 767 N N . THR A 1 98 ? 7.548 6.152 -3.055 1.00 97.31 98 THR A N 1
ATOM 768 C CA . THR A 1 98 ? 8.733 5.698 -3.797 1.00 97.31 98 THR A CA 1
ATOM 769 C C . THR A 1 98 ? 9.682 6.865 -4.030 1.00 97.31 98 THR A C 1
ATOM 771 O O . THR A 1 98 ? 9.357 7.794 -4.769 1.00 97.31 98 THR A O 1
ATOM 774 N N . MET A 1 99 ? 10.870 6.801 -3.432 1.00 95.50 99 MET A N 1
ATOM 775 C CA . MET A 1 99 ? 11.952 7.754 -3.663 1.00 95.50 99 MET A CA 1
ATOM 776 C C . MET A 1 99 ? 12.832 7.284 -4.818 1.00 95.50 99 MET A C 1
ATOM 778 O O . MET A 1 99 ? 13.331 6.156 -4.826 1.00 95.50 99 MET A O 1
ATOM 782 N N . MET A 1 100 ? 13.040 8.152 -5.809 1.00 92.75 100 MET A N 1
ATOM 783 C CA . MET A 1 100 ? 13.782 7.809 -7.028 1.00 92.75 100 MET A CA 1
ATOM 784 C C . MET A 1 100 ? 14.746 8.918 -7.427 1.00 92.75 100 MET A C 1
ATOM 786 O O . MET A 1 100 ? 14.398 10.092 -7.376 1.00 92.75 100 MET A O 1
ATOM 790 N N . PHE A 1 101 ? 15.944 8.577 -7.905 1.00 90.69 101 PHE A N 1
ATOM 791 C CA . PHE A 1 101 ? 16.898 9.599 -8.371 1.00 90.69 10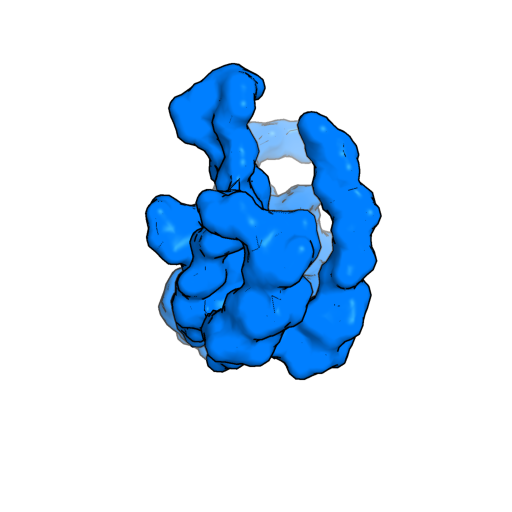1 PHE A CA 1
ATOM 792 C C . PHE A 1 101 ? 16.433 10.312 -9.648 1.00 90.69 101 PHE A C 1
ATOM 794 O O . PHE A 1 101 ? 16.813 11.452 -9.911 1.00 90.69 101 PHE A O 1
ATOM 801 N N . ARG A 1 102 ? 15.635 9.632 -10.478 1.00 90.50 102 ARG A N 1
ATOM 802 C CA . ARG A 1 102 ? 15.067 10.189 -11.705 1.00 90.50 102 ARG A CA 1
ATOM 803 C C . ARG A 1 102 ? 13.785 9.456 -12.074 1.00 90.50 102 ARG A C 1
ATOM 805 O O . ARG A 1 102 ? 13.788 8.237 -12.165 1.00 90.50 102 ARG A O 1
ATOM 812 N N . ILE A 1 103 ? 12.742 10.214 -12.393 1.00 92.75 103 ILE A N 1
ATOM 813 C CA . ILE A 1 103 ? 11.514 9.682 -12.987 1.00 92.75 103 ILE A CA 1
ATOM 814 C C . ILE A 1 103 ? 11.672 9.743 -14.513 1.00 92.75 103 ILE A C 1
ATOM 816 O O . ILE A 1 103 ? 11.919 10.812 -15.080 1.00 92.75 103 ILE A O 1
ATOM 820 N N . THR A 1 104 ? 11.628 8.587 -15.173 1.00 94.19 104 THR A N 1
ATOM 821 C CA . THR A 1 104 ? 11.701 8.452 -16.638 1.00 94.19 104 THR A CA 1
ATOM 822 C C . THR A 1 104 ? 10.296 8.353 -17.237 1.00 94.19 104 THR A C 1
ATOM 824 O O . THR A 1 104 ? 9.320 8.197 -16.507 1.00 94.19 104 THR A O 1
ATOM 827 N N . ALA A 1 105 ? 10.188 8.435 -18.568 1.00 95.69 105 ALA A N 1
ATOM 828 C CA . ALA A 1 105 ? 8.915 8.223 -19.260 1.00 95.69 105 ALA A CA 1
ATOM 829 C C . ALA A 1 105 ? 8.355 6.814 -19.006 1.00 95.69 105 ALA A C 1
ATOM 831 O O . ALA A 1 105 ? 7.183 6.686 -18.700 1.00 95.69 105 ALA A O 1
ATOM 832 N N . GLU A 1 106 ? 9.209 5.788 -19.029 1.00 96.25 106 GLU A N 1
ATOM 833 C CA . GLU A 1 106 ? 8.834 4.400 -18.719 1.00 96.25 106 GLU A CA 1
ATOM 834 C C . GLU A 1 106 ? 8.213 4.261 -17.319 1.00 96.25 106 GLU A C 1
ATOM 836 O O . GLU A 1 106 ? 7.164 3.644 -17.164 1.00 96.25 106 GLU A O 1
ATOM 841 N N . ILE A 1 107 ? 8.825 4.883 -16.304 1.00 96.25 107 ILE A N 1
ATOM 842 C CA . ILE A 1 107 ? 8.309 4.857 -14.928 1.00 96.25 107 ILE A CA 1
ATOM 843 C C . ILE A 1 107 ? 6.962 5.589 -14.841 1.00 96.25 107 ILE A C 1
ATOM 845 O O . ILE A 1 107 ? 6.052 5.120 -14.161 1.00 96.25 107 ILE A O 1
ATOM 849 N N . ALA A 1 108 ? 6.831 6.736 -15.515 1.00 95.19 108 ALA A N 1
ATOM 850 C CA . ALA A 1 108 ? 5.585 7.499 -15.537 1.00 95.19 108 ALA A CA 1
ATOM 851 C C . ALA A 1 108 ? 4.455 6.724 -16.238 1.00 95.19 108 ALA A C 1
ATOM 853 O O . ALA A 1 108 ? 3.365 6.620 -15.690 1.00 95.19 108 ALA A O 1
ATOM 854 N N . GLU A 1 109 ? 4.737 6.114 -17.392 1.00 97.19 109 GLU A N 1
ATOM 855 C CA . GLU A 1 109 ? 3.784 5.278 -18.129 1.00 97.19 109 GLU A CA 1
ATOM 856 C C . GLU A 1 109 ? 3.334 4.073 -17.302 1.00 97.19 109 GLU A C 1
ATOM 858 O O . GLU A 1 109 ? 2.148 3.757 -17.278 1.00 97.19 109 GLU A O 1
ATOM 863 N N . TRP A 1 110 ? 4.254 3.421 -16.583 1.00 97.19 110 TRP A N 1
ATOM 864 C CA . TRP A 1 110 ? 3.891 2.360 -15.648 1.00 97.19 110 TRP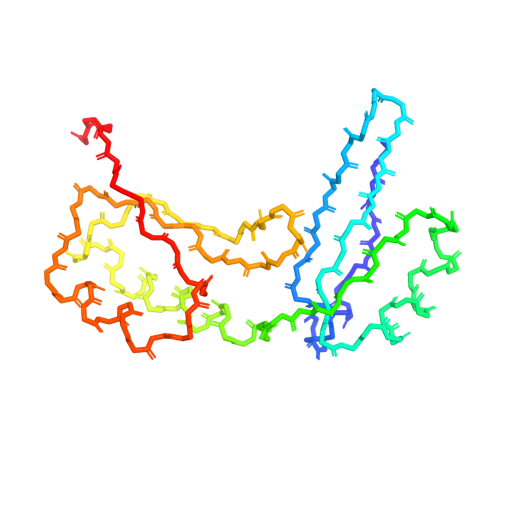 A CA 1
ATOM 865 C C . TRP A 1 110 ? 2.982 2.877 -14.527 1.00 97.19 110 TRP A C 1
ATOM 867 O O . TRP A 1 110 ? 1.947 2.265 -14.260 1.00 97.19 110 TRP A O 1
ATOM 877 N N . ALA A 1 111 ? 3.321 4.006 -13.900 1.00 96.81 111 ALA A N 1
ATOM 878 C CA . ALA A 1 111 ? 2.509 4.582 -12.831 1.00 96.81 111 ALA A CA 1
ATOM 879 C C . ALA A 1 111 ? 1.094 4.957 -13.307 1.00 96.81 111 ALA A C 1
ATOM 881 O O . ALA A 1 111 ? 0.137 4.749 -12.564 1.00 96.81 111 ALA A O 1
ATOM 882 N N . ASP A 1 112 ? 0.944 5.410 -14.555 1.00 96.81 112 ASP A N 1
ATOM 883 C CA . ASP A 1 112 ? -0.354 5.715 -15.174 1.00 96.81 112 ASP A CA 1
ATOM 884 C C . ASP A 1 112 ? -1.238 4.469 -15.389 1.00 96.81 112 ASP A C 1
ATOM 886 O O . ASP A 1 112 ? -2.454 4.593 -15.550 1.00 96.81 112 ASP A O 1
ATOM 890 N N . THR A 1 113 ? -0.668 3.255 -15.376 1.00 97.38 113 THR A N 1
ATOM 891 C CA . THR A 1 113 ? -1.460 2.008 -15.428 1.00 97.38 113 THR A CA 1
ATOM 892 C C . THR A 1 113 ? -2.084 1.626 -14.086 1.00 97.38 113 THR A C 1
ATOM 894 O O . THR A 1 113 ? -2.971 0.769 -14.040 1.00 97.38 113 THR A O 1
ATOM 897 N N . LEU A 1 114 ? -1.632 2.243 -12.992 1.00 97.81 114 LEU A N 1
ATOM 898 C CA . LEU A 1 114 ? -2.068 1.920 -11.640 1.00 97.81 114 LEU A CA 1
ATOM 899 C C . LEU A 1 114 ? -3.306 2.736 -11.237 1.00 97.81 114 LEU A C 1
ATOM 901 O O . LEU A 1 114 ? -3.532 3.838 -11.738 1.00 97.81 114 LEU A O 1
ATOM 905 N N . PRO A 1 115 ? -4.115 2.236 -10.284 1.00 97.25 115 PRO A N 1
ATOM 906 C CA . PRO A 1 115 ? -5.168 3.031 -9.668 1.00 97.25 115 PRO A CA 1
ATOM 907 C C . PRO A 1 115 ? -4.642 4.361 -9.114 1.00 97.25 115 PRO A C 1
ATOM 909 O O . PRO A 1 115 ? -3.605 4.409 -8.448 1.00 97.25 115 PRO A O 1
ATOM 912 N N . GLU A 1 116 ? -5.402 5.434 -9.333 1.00 96.06 116 GLU A N 1
ATOM 913 C CA . GLU A 1 116 ? -5.032 6.777 -8.883 1.00 96.06 116 GLU A CA 1
ATOM 914 C C . GLU A 1 116 ? -4.746 6.814 -7.373 1.00 96.06 116 GLU A C 1
ATOM 916 O O . GLU A 1 116 ? -5.592 6.449 -6.547 1.00 96.06 116 GLU A O 1
ATOM 921 N N . GLY A 1 117 ? -3.556 7.303 -7.017 1.00 95.19 117 GLY A N 1
ATOM 922 C CA . GLY A 1 117 ? -3.101 7.444 -5.634 1.00 95.19 117 GLY A CA 1
ATOM 923 C C . GLY A 1 117 ? -2.502 6.179 -5.014 1.00 95.19 117 GLY A C 1
ATOM 924 O O . GLY A 1 117 ? -2.108 6.234 -3.855 1.00 95.19 117 GLY A O 1
ATOM 925 N N . LEU A 1 118 ? -2.404 5.061 -5.747 1.00 97.69 118 LEU A N 1
ATOM 926 C CA . LEU A 1 118 ? -1.783 3.833 -5.233 1.00 97.69 118 LEU A CA 1
ATOM 927 C C . LEU A 1 118 ? -0.266 3.979 -5.054 1.00 97.69 118 LEU A C 1
ATOM 929 O O . LEU A 1 118 ? 0.297 3.451 -4.095 1.00 97.69 118 LEU A O 1
ATOM 933 N N . VAL A 1 119 ? 0.393 4.704 -5.958 1.00 97.81 119 VAL A N 1
ATOM 934 C CA . VAL A 1 119 ? 1.828 4.998 -5.897 1.00 97.81 119 VAL A CA 1
ATOM 935 C C . VAL A 1 119 ? 2.054 6.504 -5.907 1.00 97.81 119 VAL A C 1
ATOM 937 O O . VAL A 1 119 ? 1.369 7.253 -6.605 1.00 97.81 119 VAL A O 1
ATOM 940 N N . ARG A 1 120 ? 3.046 6.948 -5.141 1.00 96.50 120 ARG A N 1
ATOM 941 C CA . ARG A 1 120 ? 3.566 8.308 -5.170 1.00 96.50 120 ARG A CA 1
ATOM 942 C C . ARG A 1 120 ? 5.047 8.258 -5.513 1.00 96.50 120 ARG A C 1
ATOM 944 O O . ARG A 1 120 ? 5.833 7.650 -4.789 1.00 96.50 120 ARG A O 1
ATOM 951 N N . LEU A 1 121 ? 5.403 8.894 -6.623 1.00 95.31 121 LEU A N 1
ATOM 952 C CA . LEU A 1 121 ? 6.777 9.000 -7.093 1.00 95.31 121 LEU A CA 1
ATOM 953 C C . LEU A 1 121 ? 7.356 10.337 -6.634 1.00 95.31 121 LEU A C 1
ATOM 955 O O . LEU A 1 121 ? 6.926 11.391 -7.104 1.00 95.31 121 LEU A O 1
ATOM 959 N N . ASP A 1 122 ? 8.334 10.294 -5.737 1.00 91.75 122 ASP A N 1
ATOM 960 C CA . ASP A 1 122 ? 9.014 11.480 -5.228 1.00 91.75 122 ASP A CA 1
ATOM 961 C C . ASP A 1 122 ? 10.481 11.477 -5.715 1.00 91.75 122 ASP A C 1
ATOM 963 O O . ASP A 1 122 ? 11.239 10.541 -5.432 1.00 91.75 122 ASP A O 1
ATOM 967 N N . PRO A 1 123 ? 10.926 12.497 -6.474 1.00 88.94 123 PRO A N 1
ATOM 968 C CA . PRO A 1 123 ? 12.318 12.588 -6.889 1.00 88.94 123 PRO A CA 1
ATOM 969 C C . PRO A 1 123 ? 13.208 12.922 -5.686 1.00 88.94 123 PRO A C 1
ATOM 971 O O . PRO A 1 123 ? 12.944 13.883 -4.961 1.00 88.94 123 PRO A O 1
ATOM 974 N N . THR A 1 124 ? 14.293 12.173 -5.495 1.00 84.31 124 THR A N 1
ATOM 975 C CA . THR A 1 124 ? 15.283 12.472 -4.457 1.00 84.31 124 THR A CA 1
ATOM 976 C C . THR A 1 124 ? 16.419 13.345 -4.987 1.00 84.31 124 THR A C 1
ATOM 978 O O . THR A 1 124 ? 16.911 13.164 -6.102 1.00 84.31 124 THR A O 1
ATOM 981 N N . LEU A 1 125 ? 16.843 14.303 -4.160 1.00 74.00 125 LEU A N 1
ATOM 982 C CA . LEU A 1 125 ? 17.987 15.186 -4.408 1.00 74.00 125 LEU A CA 1
ATOM 983 C C . LEU A 1 125 ? 19.242 14.752 -3.638 1.00 74.00 125 LEU A C 1
ATOM 985 O O . LEU A 1 125 ? 20.255 15.452 -3.690 1.00 74.00 125 LEU A O 1
ATOM 989 N N . THR A 1 126 ? 19.196 13.637 -2.899 1.00 64.62 126 THR A N 1
ATOM 990 C CA . THR A 1 126 ? 20.401 13.104 -2.260 1.00 64.62 126 THR A CA 1
ATOM 991 C C . THR A 1 126 ? 21.419 12.725 -3.332 1.00 64.62 126 THR A C 1
ATOM 993 O O . THR A 1 126 ? 21.112 12.030 -4.298 1.00 64.62 126 THR A O 1
ATOM 996 N N . LEU A 1 127 ? 22.642 13.240 -3.187 1.00 54.50 127 LEU A N 1
ATOM 997 C CA . LEU A 1 127 ? 23.765 12.871 -4.042 1.00 54.50 127 LEU A CA 1
ATOM 998 C C . LEU A 1 127 ? 24.077 11.389 -3.783 1.00 54.50 127 LEU A C 1
ATOM 1000 O O . LEU A 1 127 ? 24.467 11.045 -2.668 1.00 54.50 127 LEU A O 1
ATOM 1004 N N . ALA A 1 128 ? 23.836 10.543 -4.788 1.00 58.44 128 ALA A N 1
ATOM 1005 C CA . ALA A 1 128 ? 24.242 9.137 -4.803 1.00 58.44 128 ALA A CA 1
ATOM 1006 C C . ALA A 1 128 ? 25.769 8.983 -4.824 1.00 58.44 128 ALA A C 1
ATOM 1008 O O . ALA A 1 128 ? 26.433 9.816 -5.489 1.00 58.44 128 ALA A O 1
#